Protein AF-A0A839JID3-F1 (afdb_monomer_lite)

Structure (mmCIF, N/CA/C/O backbone):
data_AF-A0A839JID3-F1
#
_entry.id   AF-A0A839JID3-F1
#
loop_
_atom_site.group_PDB
_atom_site.id
_atom_site.type_symbol
_atom_site.label_atom_id
_atom_site.label_alt_id
_atom_site.label_comp_id
_atom_site.label_asym_id
_atom_site.label_entity_id
_atom_site.label_seq_id
_atom_site.pdbx_PDB_ins_code
_atom_site.Cartn_x
_atom_site.Cartn_y
_atom_site.Cartn_z
_atom_site.occupancy
_atom_site.B_iso_or_equiv
_atom_site.auth_seq_id
_atom_site.auth_comp_id
_atom_site.auth_asym_id
_atom_site.auth_atom_id
_atom_site.pdbx_PDB_model_num
ATOM 1 N N . MET A 1 1 ? 4.108 -12.938 15.951 1.00 79.25 1 MET A N 1
ATOM 2 C CA . MET A 1 1 ? 3.685 -11.979 14.905 1.00 79.25 1 MET A CA 1
ATOM 3 C C . MET A 1 1 ? 2.390 -11.267 15.271 1.00 79.25 1 MET A C 1
ATOM 5 O O . MET A 1 1 ? 2.371 -10.050 15.208 1.00 79.25 1 MET A O 1
ATOM 9 N N . ASP A 1 2 ? 1.340 -11.968 15.716 1.00 86.25 2 ASP A N 1
ATOM 10 C CA . ASP A 1 2 ? 0.106 -11.303 16.176 1.00 86.25 2 ASP A CA 1
ATOM 11 C C . ASP A 1 2 ? 0.319 -10.365 17.370 1.00 86.25 2 ASP A C 1
ATOM 13 O O . ASP A 1 2 ? -0.155 -9.238 17.330 1.00 86.25 2 ASP A O 1
ATOM 17 N N . ALA A 1 3 ? 1.158 -10.745 18.339 1.00 91.00 3 ALA A N 1
ATOM 18 C CA . ALA A 1 3 ? 1.557 -9.848 19.428 1.00 91.00 3 ALA A CA 1
ATOM 19 C C . ALA A 1 3 ? 2.188 -8.529 18.929 1.00 91.00 3 ALA A C 1
ATOM 21 O O . ALA A 1 3 ? 1.915 -7.466 19.473 1.00 91.00 3 ALA A O 1
ATOM 22 N N . SER A 1 4 ? 2.987 -8.578 17.857 1.00 91.94 4 SER A N 1
ATOM 23 C CA . SER A 1 4 ? 3.581 -7.387 17.234 1.00 91.94 4 SER A CA 1
ATOM 24 C C . SER A 1 4 ? 2.525 -6.521 16.540 1.00 91.94 4 SER A C 1
ATOM 26 O O . SER A 1 4 ? 2.604 -5.300 16.594 1.00 91.94 4 SER A O 1
ATOM 28 N N . VAL A 1 5 ? 1.518 -7.143 15.917 1.00 92.00 5 VAL A N 1
ATOM 29 C CA . VAL A 1 5 ? 0.384 -6.438 15.296 1.00 92.00 5 VAL A CA 1
ATOM 30 C C . VAL A 1 5 ? -0.473 -5.757 16.359 1.00 92.00 5 VAL A C 1
ATOM 32 O O . VAL A 1 5 ? -0.854 -4.604 16.186 1.00 92.00 5 VAL A O 1
ATOM 35 N N . ASP A 1 6 ? -0.758 -6.436 17.466 1.00 93.62 6 ASP A N 1
ATOM 36 C CA . ASP A 1 6 ? -1.553 -5.866 18.554 1.00 93.62 6 ASP A CA 1
ATOM 37 C C . ASP A 1 6 ? -0.793 -4.748 19.281 1.00 93.62 6 ASP A C 1
ATOM 39 O O . ASP A 1 6 ? -1.379 -3.712 19.595 1.00 93.62 6 ASP A O 1
ATOM 43 N N . TRP A 1 7 ? 0.528 -4.883 19.430 1.00 95.25 7 TRP A N 1
ATOM 44 C CA . TRP A 1 7 ? 1.386 -3.796 19.897 1.00 95.25 7 TRP A CA 1
ATOM 45 C C . TRP A 1 7 ? 1.358 -2.584 18.953 1.00 95.25 7 TRP A C 1
ATOM 47 O O . TRP A 1 7 ? 1.118 -1.470 19.413 1.00 95.25 7 TRP A O 1
ATOM 57 N N . LEU A 1 8 ? 1.514 -2.786 17.636 1.00 92.56 8 LEU A N 1
ATOM 58 C CA . LEU A 1 8 ? 1.411 -1.707 16.643 1.00 92.56 8 LEU A CA 1
ATOM 59 C C . LEU A 1 8 ? 0.061 -0.994 16.732 1.00 92.56 8 LEU A C 1
ATOM 61 O O . LEU A 1 8 ? 0.012 0.232 16.730 1.00 92.56 8 LEU A O 1
ATOM 65 N N . ARG A 1 9 ? -1.035 -1.749 16.860 1.00 94.94 9 ARG A N 1
ATOM 66 C CA . ARG A 1 9 ? -2.372 -1.171 17.030 1.00 94.94 9 ARG A CA 1
ATOM 67 C C . ARG A 1 9 ? -2.488 -0.342 18.297 1.00 94.94 9 ARG A C 1
ATOM 69 O O . ARG A 1 9 ? -3.079 0.729 18.247 1.00 94.94 9 ARG A O 1
ATOM 76 N N . SER A 1 10 ? -1.913 -0.807 19.402 1.00 95.38 10 SER A N 1
ATOM 77 C CA . SER A 1 10 ? -1.916 -0.064 20.660 1.00 95.38 10 SER A CA 1
ATOM 78 C C . SER A 1 10 ? -1.121 1.236 20.555 1.00 95.38 10 SER A C 1
ATOM 80 O O . SER A 1 10 ? -1.613 2.279 20.969 1.00 95.38 10 SER A O 1
ATOM 82 N N . VAL A 1 11 ? 0.099 1.189 20.014 1.00 95.50 11 VAL A N 1
ATOM 83 C CA . VAL A 1 11 ? 0.999 2.354 19.961 1.00 95.50 11 VAL A CA 1
ATOM 84 C C . VAL A 1 11 ? 0.524 3.394 18.948 1.00 95.50 11 VAL A C 1
ATOM 86 O O . VAL A 1 11 ? 0.657 4.590 19.189 1.00 95.50 11 VAL A O 1
ATOM 89 N N . LEU A 1 12 ? -0.055 2.951 17.830 1.00 93.06 12 LEU A N 1
ATOM 90 C CA . LEU A 1 12 ? -0.537 3.823 16.755 1.00 93.06 12 LEU A CA 1
ATOM 91 C C . LEU A 1 12 ? -2.035 4.160 16.872 1.00 93.06 12 LEU A C 1
ATOM 93 O O . LEU A 1 12 ? -2.569 4.852 16.010 1.00 93.06 12 LEU A O 1
ATOM 97 N N . GLY A 1 13 ? -2.726 3.657 17.902 1.00 94.38 13 GLY A N 1
ATOM 98 C CA . GLY A 1 13 ? -4.162 3.883 18.104 1.00 94.38 13 GLY A CA 1
ATOM 99 C C . GLY A 1 13 ? -5.047 3.321 16.983 1.00 94.38 13 GLY A C 1
ATOM 100 O O . GLY A 1 13 ? -6.050 3.933 16.622 1.00 94.38 13 GLY A O 1
ATOM 101 N N . LEU A 1 14 ? -4.676 2.180 16.392 1.00 94.75 14 LEU A N 1
ATOM 102 C CA . LEU A 1 14 ? -5.370 1.605 15.235 1.00 94.75 14 LEU A CA 1
ATOM 103 C C . LEU A 1 14 ? -6.542 0.710 15.658 1.00 94.75 14 LEU A C 1
ATOM 105 O O . LEU A 1 14 ? -6.372 -0.349 16.279 1.00 94.75 14 LEU A O 1
ATOM 109 N N . GLY A 1 15 ? -7.736 1.092 15.221 1.00 92.88 15 GLY A N 1
ATOM 110 C CA . GLY A 1 15 ? -8.975 0.344 15.394 1.00 92.88 15 GLY A CA 1
ATOM 111 C C . GLY A 1 15 ? -9.612 -0.067 14.063 1.00 92.88 15 GLY A C 1
ATOM 112 O O . GLY A 1 15 ? -9.090 0.238 12.987 1.00 92.88 15 GLY A O 1
ATOM 113 N N . PRO A 1 16 ? -10.760 -0.758 14.116 1.00 94.19 16 PRO A N 1
ATOM 114 C CA . PRO A 1 16 ? -11.587 -0.969 12.937 1.00 94.19 16 PRO A CA 1
ATOM 115 C C . PRO A 1 16 ? -11.895 0.358 12.227 1.00 94.19 16 PRO A C 1
ATOM 117 O O . PRO A 1 16 ? -12.245 1.344 12.870 1.00 94.19 16 PRO A O 1
ATOM 120 N N . GLY A 1 17 ? -11.738 0.393 10.905 1.00 88.88 17 GLY A N 1
ATOM 121 C CA . GLY A 1 17 ? -11.916 1.593 10.083 1.00 88.88 17 GLY A CA 1
ATOM 122 C C . GLY A 1 17 ? -10.685 2.501 9.986 1.00 88.88 17 GLY A C 1
ATOM 123 O O . GLY A 1 17 ? -10.643 3.337 9.082 1.00 88.88 17 GLY A O 1
ATOM 124 N N . SER A 1 18 ? -9.665 2.323 10.838 1.00 91.56 18 SER A N 1
ATOM 125 C CA . SER A 1 18 ? -8.378 3.012 10.678 1.00 91.56 18 SER A CA 1
ATOM 126 C C . SER A 1 18 ? -7.747 2.674 9.329 1.00 91.56 18 SER A C 1
ATOM 128 O O . SER A 1 18 ? -7.961 1.589 8.787 1.00 91.56 18 SER A O 1
ATOM 130 N N . ARG A 1 19 ? -6.956 3.606 8.792 1.00 88.44 19 ARG A N 1
ATOM 131 C CA . ARG A 1 19 ? -6.347 3.491 7.465 1.00 88.44 19 ARG A CA 1
ATOM 132 C C . ARG A 1 19 ? -4.838 3.567 7.575 1.00 88.44 19 ARG A C 1
ATOM 134 O O . ARG A 1 19 ? -4.321 4.478 8.215 1.00 88.44 19 ARG A O 1
ATOM 141 N N . VAL A 1 20 ? -4.154 2.595 6.986 1.00 88.31 20 VAL A N 1
ATOM 142 C CA . VAL A 1 20 ? -2.702 2.429 7.094 1.00 88.31 20 VAL A CA 1
ATOM 143 C C . VAL A 1 20 ? -2.102 2.237 5.708 1.00 88.31 20 VAL A C 1
ATOM 145 O O . VAL A 1 20 ? -2.606 1.448 4.914 1.00 88.31 20 VAL A O 1
ATOM 148 N N . LEU A 1 21 ? -1.002 2.940 5.452 1.00 86.06 21 LEU A N 1
ATOM 149 C CA . LEU A 1 21 ? -0.115 2.703 4.319 1.00 86.06 21 LEU A CA 1
ATOM 150 C C . LEU A 1 21 ? 1.102 1.912 4.817 1.00 86.06 21 LEU A C 1
ATOM 152 O O . LEU A 1 21 ? 1.838 2.402 5.672 1.00 86.06 21 LEU A O 1
ATOM 156 N N . ASP A 1 22 ? 1.291 0.698 4.306 1.00 85.81 22 ASP A N 1
ATOM 157 C CA . ASP A 1 22 ? 2.404 -0.198 4.644 1.00 85.81 22 ASP A CA 1
ATOM 158 C C . ASP A 1 22 ? 3.451 -0.157 3.518 1.00 85.81 22 ASP A C 1
ATOM 160 O O . ASP A 1 22 ? 3.247 -0.732 2.446 1.00 85.81 22 ASP A O 1
ATOM 164 N N . LEU A 1 23 ? 4.536 0.595 3.734 1.00 82.25 23 LEU A N 1
ATOM 165 C CA . LEU A 1 23 ? 5.614 0.800 2.760 1.00 82.25 23 LEU A CA 1
ATOM 166 C C . LEU A 1 23 ? 6.704 -0.260 2.938 1.00 82.25 23 LEU A C 1
ATOM 168 O O . LEU A 1 23 ? 7.320 -0.344 3.999 1.00 82.25 23 LEU A O 1
ATOM 172 N N . GLY A 1 24 ? 6.984 -1.026 1.886 1.00 83.38 24 GLY A N 1
ATOM 173 C CA . GLY A 1 24 ? 7.830 -2.216 1.981 1.00 83.38 24 GLY A CA 1
ATOM 174 C C . GLY A 1 24 ? 7.090 -3.371 2.657 1.00 83.38 24 GLY A C 1
ATOM 175 O O . GLY A 1 24 ? 7.647 -4.049 3.521 1.00 83.38 24 GLY A O 1
ATOM 176 N N . CYS A 1 25 ? 5.816 -3.570 2.302 1.00 84.62 25 CYS A N 1
ATOM 177 C CA . CYS A 1 25 ? 4.943 -4.539 2.969 1.00 84.62 25 CYS A CA 1
ATOM 178 C C . CYS A 1 25 ? 5.382 -6.003 2.762 1.00 84.62 25 CYS A C 1
ATOM 180 O O . CYS A 1 25 ? 4.870 -6.918 3.426 1.00 84.62 25 CYS A O 1
ATOM 182 N N . GLY A 1 26 ? 6.324 -6.248 1.843 1.00 85.19 26 GLY A N 1
ATOM 183 C CA . GLY A 1 26 ? 6.804 -7.565 1.469 1.00 85.19 26 GLY A CA 1
ATOM 184 C C . GLY A 1 26 ? 5.637 -8.473 1.069 1.00 85.19 26 GLY A C 1
ATOM 185 O O . GLY A 1 26 ? 4.764 -8.059 0.310 1.00 85.19 26 GLY A O 1
ATOM 186 N N . PRO A 1 27 ? 5.570 -9.717 1.574 1.00 81.12 27 PRO A N 1
ATOM 187 C CA . PRO A 1 27 ? 4.458 -10.625 1.290 1.00 81.12 27 PRO A CA 1
ATOM 188 C C . PRO A 1 27 ? 3.155 -10.271 2.041 1.00 81.12 27 PRO A C 1
ATOM 190 O O . PRO A 1 27 ? 2.250 -11.099 2.129 1.00 81.12 27 PRO A O 1
ATOM 193 N N . GLY A 1 28 ? 3.053 -9.081 2.647 1.00 83.56 28 GLY A N 1
ATOM 194 C CA . GLY A 1 28 ? 1.827 -8.578 3.273 1.00 83.56 28 GLY A CA 1
ATOM 195 C C . GLY A 1 28 ? 1.515 -9.163 4.655 1.00 83.56 28 GLY A C 1
ATOM 196 O O . GLY A 1 28 ? 0.359 -9.172 5.080 1.00 83.56 28 GLY A O 1
ATOM 197 N N . LEU A 1 29 ? 2.513 -9.668 5.390 1.00 84.38 29 LEU A N 1
ATOM 198 C CA . LEU A 1 29 ? 2.280 -10.367 6.665 1.00 84.38 29 LEU A CA 1
ATOM 199 C C . LEU A 1 29 ? 1.624 -9.486 7.740 1.00 84.38 29 LEU A C 1
ATOM 201 O O . LEU A 1 29 ? 0.803 -9.995 8.513 1.00 84.38 29 LEU A O 1
ATOM 205 N N . TYR A 1 30 ? 1.985 -8.201 7.800 1.00 87.50 30 TYR A N 1
ATOM 206 C CA . TYR A 1 30 ? 1.359 -7.223 8.694 1.00 87.50 30 TYR A CA 1
ATOM 207 C C . TYR A 1 30 ? 0.045 -6.711 8.109 1.00 87.50 30 TYR A C 1
ATOM 209 O O . TYR A 1 30 ? -0.968 -6.752 8.808 1.00 87.50 30 TYR A O 1
ATOM 217 N N . ALA A 1 31 ? 0.034 -6.347 6.822 1.00 87.44 31 ALA A N 1
ATOM 218 C CA . ALA A 1 31 ? -1.160 -5.899 6.110 1.00 87.44 31 ALA A CA 1
ATOM 219 C C . ALA A 1 31 ? -2.356 -6.853 6.280 1.00 87.44 31 ALA A C 1
ATOM 221 O O . ALA A 1 31 ? -3.417 -6.431 6.734 1.00 87.44 31 ALA A O 1
ATOM 222 N N . VAL A 1 32 ? -2.178 -8.159 6.044 1.00 86.69 32 VAL A N 1
ATOM 223 C CA . VAL A 1 32 ? -3.249 -9.166 6.199 1.00 86.69 32 VAL A CA 1
ATOM 224 C C . VAL A 1 32 ? -3.742 -9.262 7.646 1.00 86.69 32 VAL A C 1
ATOM 226 O O . VAL A 1 32 ? -4.938 -9.414 7.900 1.00 86.69 32 VAL A O 1
ATOM 229 N N . ARG A 1 33 ? -2.840 -9.184 8.627 1.00 91.56 33 ARG A N 1
ATOM 230 C CA . ARG A 1 33 ? -3.198 -9.315 10.050 1.00 91.56 33 ARG A CA 1
ATOM 231 C C . ARG A 1 33 ? -3.887 -8.074 10.604 1.00 91.56 33 ARG A C 1
ATOM 233 O O . ARG A 1 33 ? -4.752 -8.220 11.468 1.00 91.56 33 ARG A O 1
ATOM 240 N N . LEU A 1 34 ? -3.516 -6.892 10.119 1.00 91.81 34 LEU A N 1
ATOM 241 C CA . LEU A 1 34 ? -4.197 -5.629 10.396 1.00 91.81 34 LEU A CA 1
ATOM 242 C C . LEU A 1 34 ? -5.576 -5.602 9.720 1.00 91.81 34 LEU A C 1
ATOM 244 O O . LEU A 1 34 ? -6.562 -5.276 10.381 1.00 91.81 34 LEU A O 1
ATOM 248 N N . ALA A 1 35 ? -5.672 -6.062 8.468 1.00 88.94 35 ALA A N 1
ATOM 249 C CA . ALA A 1 35 ? -6.937 -6.196 7.745 1.00 88.94 35 ALA A CA 1
ATOM 250 C C . ALA A 1 35 ? -7.938 -7.101 8.474 1.00 88.94 35 ALA A C 1
ATOM 252 O O . ALA A 1 35 ? -9.088 -6.720 8.688 1.00 88.94 35 ALA A O 1
ATOM 253 N N . ARG A 1 36 ? -7.485 -8.257 8.982 1.00 91.75 36 ARG A N 1
ATOM 254 C CA . ARG A 1 36 ? -8.308 -9.157 9.816 1.00 91.75 36 ARG A CA 1
ATOM 255 C C . ARG A 1 36 ? -8.838 -8.514 11.101 1.00 91.75 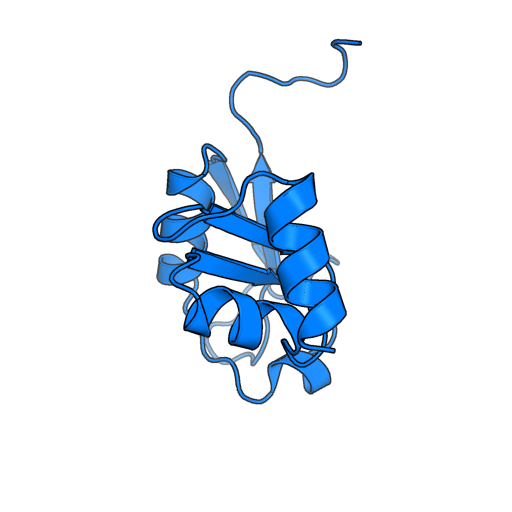36 ARG A C 1
ATOM 257 O O . ARG A 1 36 ? -9.794 -9.017 11.677 1.00 91.75 36 ARG A O 1
ATOM 264 N N . ARG A 1 37 ? -8.225 -7.421 11.558 1.00 93.31 37 ARG A N 1
ATOM 265 C CA . ARG A 1 37 ? -8.631 -6.648 12.743 1.00 93.31 37 ARG A CA 1
ATOM 266 C C . ARG A 1 37 ? -9.459 -5.406 12.379 1.00 93.31 37 ARG A C 1
ATOM 268 O O . ARG A 1 37 ? -9.675 -4.546 13.229 1.00 93.31 37 ARG A O 1
ATOM 275 N N . GLY A 1 38 ? -9.923 -5.317 11.132 1.00 92.00 38 GLY A N 1
ATOM 276 C CA . GLY A 1 38 ? -10.806 -4.263 10.634 1.00 92.00 38 GLY A CA 1
ATOM 277 C C . GLY A 1 38 ? -10.092 -2.996 10.162 1.00 92.00 38 GLY A C 1
ATOM 278 O O . GLY A 1 38 ? -10.764 -2.023 9.830 1.00 92.00 38 GLY A O 1
ATOM 279 N N . VAL A 1 39 ? -8.758 -2.976 10.134 1.00 93.88 39 VAL A N 1
ATOM 280 C CA . VAL A 1 39 ? -7.976 -1.848 9.604 1.00 93.88 39 VAL A CA 1
ATOM 281 C C . VAL A 1 39 ? -7.962 -1.928 8.076 1.00 93.88 39 VAL A C 1
ATOM 283 O O . VAL A 1 39 ? -7.736 -2.999 7.521 1.00 93.88 39 VAL A O 1
ATOM 286 N N . ARG A 1 40 ? -8.158 -0.815 7.367 1.00 90.94 40 ARG A N 1
ATOM 287 C CA . ARG A 1 40 ? -7.957 -0.766 5.911 1.00 90.94 40 ARG A CA 1
ATOM 288 C C . ARG A 1 40 ? -6.484 -0.510 5.616 1.00 90.94 40 ARG A C 1
ATOM 290 O O . ARG A 1 40 ? -5.956 0.528 6.014 1.00 90.94 40 ARG A O 1
ATOM 297 N N . VAL A 1 41 ? -5.820 -1.456 4.959 1.00 86.31 41 VAL A N 1
ATOM 298 C CA . VAL A 1 41 ? -4.382 -1.368 4.678 1.00 86.31 41 VAL A CA 1
ATOM 299 C C . VAL A 1 41 ? -4.142 -1.316 3.179 1.00 86.31 41 VAL A C 1
ATOM 301 O O . VAL A 1 41 ? -4.552 -2.227 2.465 1.00 86.31 41 VAL A O 1
ATOM 304 N N . LEU A 1 42 ? -3.426 -0.288 2.734 1.00 84.62 42 LEU A N 1
ATOM 305 C CA . LEU A 1 42 ? -2.811 -0.237 1.414 1.00 84.62 42 LEU A CA 1
ATOM 306 C C . LEU A 1 42 ? -1.345 -0.660 1.561 1.00 84.62 42 LEU A C 1
ATOM 308 O O . LEU A 1 42 ? -0.573 0.017 2.237 1.00 84.62 42 LEU A O 1
ATOM 312 N N . GLY A 1 43 ? -0.970 -1.796 0.974 1.00 80.94 43 GLY A N 1
ATOM 313 C CA . GLY A 1 43 ? 0.408 -2.289 0.980 1.00 80.94 43 GLY A CA 1
ATOM 314 C C . GLY A 1 43 ? 1.132 -1.942 -0.317 1.00 80.94 43 GLY A C 1
ATOM 315 O O . GLY A 1 43 ? 0.575 -2.142 -1.393 1.00 80.94 43 GLY A O 1
ATOM 316 N N . VAL A 1 44 ? 2.370 -1.461 -0.216 1.00 77.56 44 VAL A N 1
ATOM 317 C CA . VAL A 1 44 ? 3.232 -1.135 -1.361 1.00 77.56 44 VAL A CA 1
ATOM 318 C C . VAL A 1 44 ? 4.582 -1.820 -1.178 1.00 77.56 44 VAL A C 1
ATOM 320 O O . VAL A 1 44 ? 5.189 -1.711 -0.115 1.00 77.56 44 VAL A O 1
ATOM 323 N N . ASP A 1 45 ? 5.079 -2.499 -2.210 1.00 81.44 45 ASP A N 1
ATOM 324 C CA . ASP A 1 45 ? 6.413 -3.103 -2.216 1.00 81.44 45 ASP A CA 1
ATOM 325 C C . ASP A 1 45 ? 7.017 -3.053 -3.627 1.00 81.44 45 ASP A C 1
ATOM 327 O O . ASP A 1 45 ? 6.298 -3.158 -4.617 1.00 81.44 45 ASP A O 1
ATOM 331 N N . ALA A 1 46 ? 8.335 -2.881 -3.732 1.00 72.19 46 ALA A N 1
ATOM 332 C CA . ALA A 1 46 ? 9.025 -2.826 -5.024 1.00 72.19 46 ALA A CA 1
ATOM 333 C C . ALA A 1 46 ? 9.306 -4.222 -5.616 1.00 72.19 46 ALA A C 1
ATOM 335 O O . ALA A 1 46 ? 9.622 -4.352 -6.797 1.00 72.19 46 ALA A O 1
ATOM 336 N N . SER A 1 47 ? 9.216 -5.283 -4.810 1.00 75.38 47 SER A N 1
ATOM 337 C CA . SER A 1 47 ? 9.461 -6.657 -5.239 1.00 75.38 47 SER A CA 1
ATOM 338 C C . SER A 1 47 ? 8.196 -7.274 -5.835 1.00 75.38 47 SER A C 1
ATOM 340 O O . SER A 1 47 ? 7.285 -7.694 -5.120 1.00 75.38 47 SER A O 1
ATOM 342 N N . ALA A 1 48 ? 8.186 -7.447 -7.159 1.00 67.88 48 ALA A N 1
ATOM 343 C CA . ALA A 1 48 ? 7.133 -8.178 -7.873 1.00 67.88 48 ALA A CA 1
ATOM 344 C C . ALA A 1 48 ? 6.892 -9.586 -7.290 1.00 67.88 48 ALA A C 1
ATOM 346 O O . ALA A 1 48 ? 5.759 -10.050 -7.196 1.00 67.88 48 ALA A O 1
ATOM 347 N N . ARG A 1 49 ? 7.957 -10.261 -6.827 1.00 71.75 49 ARG A N 1
ATOM 348 C CA . ARG A 1 49 ? 7.867 -11.573 -6.162 1.00 71.75 49 ARG A CA 1
ATOM 349 C C . ARG A 1 49 ? 7.073 -11.497 -4.857 1.00 71.75 49 ARG A C 1
ATOM 351 O O . ARG A 1 49 ? 6.337 -12.428 -4.539 1.00 71.75 49 ARG A O 1
ATOM 358 N N . SER A 1 50 ? 7.239 -10.416 -4.100 1.00 68.06 50 SER A N 1
ATOM 359 C CA . SER A 1 50 ? 6.519 -10.185 -2.846 1.00 68.06 50 SER A CA 1
ATOM 360 C C . SER A 1 50 ? 5.029 -9.929 -3.094 1.00 68.06 50 SER A C 1
ATOM 362 O O . SER A 1 50 ? 4.192 -10.387 -2.320 1.00 68.06 50 SER A O 1
ATOM 364 N N . LEU A 1 51 ? 4.703 -9.283 -4.219 1.00 68.62 51 LEU A N 1
ATOM 365 C CA . LEU A 1 51 ? 3.342 -8.948 -4.641 1.00 68.62 51 LEU A CA 1
ATOM 366 C C . LEU A 1 51 ? 2.697 -9.978 -5.577 1.00 68.62 51 LEU A C 1
ATOM 368 O O . LEU A 1 51 ? 1.588 -9.746 -6.037 1.00 68.62 51 LEU A O 1
ATOM 372 N N . ALA A 1 52 ? 3.322 -11.130 -5.840 1.00 64.31 52 ALA A N 1
ATOM 373 C CA . ALA A 1 52 ? 2.874 -12.079 -6.870 1.00 64.31 52 ALA A CA 1
ATOM 374 C C . ALA A 1 52 ? 1.415 -12.576 -6.722 1.00 64.31 52 ALA A C 1
ATOM 376 O O . ALA A 1 52 ? 0.839 -13.101 -7.673 1.00 64.31 52 ALA A O 1
ATOM 377 N N . HIS A 1 53 ? 0.813 -12.415 -5.539 1.00 64.38 53 HIS A N 1
ATOM 378 C CA . HIS A 1 53 ? -0.578 -12.780 -5.248 1.00 64.38 53 HIS A CA 1
ATOM 379 C C . HIS A 1 53 ? -1.521 -11.571 -5.115 1.00 64.38 53 HIS A C 1
ATOM 381 O O . HIS A 1 53 ? -2.730 -11.757 -4.990 1.00 64.38 53 HIS A O 1
ATOM 387 N N . ALA A 1 54 ? -0.993 -10.346 -5.126 1.00 65.19 54 ALA A N 1
ATOM 388 C CA . ALA A 1 54 ? -1.768 -9.118 -5.098 1.00 65.19 54 ALA A CA 1
ATOM 389 C C . ALA A 1 54 ? -2.085 -8.692 -6.536 1.00 65.19 54 ALA A C 1
ATOM 391 O O . ALA A 1 54 ? -1.192 -8.531 -7.363 1.00 65.19 54 ALA A O 1
ATOM 392 N N . ARG A 1 55 ? -3.371 -8.513 -6.839 1.00 66.25 55 ARG A N 1
ATOM 393 C CA . ARG A 1 55 ? -3.829 -7.910 -8.092 1.00 66.25 55 ARG A CA 1
ATOM 394 C C . ARG A 1 55 ? -4.581 -6.648 -7.722 1.00 66.25 55 ARG A C 1
ATOM 396 O O . ARG A 1 55 ? -5.691 -6.743 -7.213 1.00 66.25 55 ARG A O 1
ATOM 403 N N . LEU A 1 56 ? -3.931 -5.509 -7.918 1.00 72.25 56 LEU A N 1
ATOM 404 C CA . LEU A 1 56 ? -4.540 -4.196 -7.773 1.00 72.25 56 LEU A CA 1
ATOM 405 C C . LEU A 1 56 ? -4.483 -3.500 -9.124 1.00 72.25 56 LEU A C 1
ATOM 407 O O . LEU A 1 56 ? -3.475 -3.567 -9.827 1.00 72.25 56 LEU A O 1
ATOM 411 N N . THR A 1 57 ? -5.570 -2.843 -9.481 1.00 82.56 57 THR A N 1
ATOM 412 C CA . THR A 1 57 ? -5.642 -1.936 -10.619 1.00 82.56 57 THR A CA 1
ATOM 413 C C . THR A 1 57 ? -5.082 -0.567 -10.234 1.00 82.56 57 THR A C 1
ATOM 415 O O . THR A 1 57 ? -5.022 -0.198 -9.057 1.00 82.56 57 THR A O 1
ATOM 418 N N . VAL A 1 58 ? -4.691 0.218 -11.240 1.00 84.06 58 VAL A N 1
ATOM 419 C CA . VAL A 1 58 ? -4.279 1.615 -11.039 1.00 84.06 58 VAL A CA 1
ATOM 420 C C . VAL A 1 58 ? -5.387 2.419 -10.353 1.00 84.06 58 VAL A C 1
ATOM 422 O O . VAL A 1 58 ? -5.093 3.218 -9.466 1.00 84.06 58 VAL A O 1
ATOM 425 N N . ASP A 1 59 ? -6.648 2.172 -10.711 1.00 85.75 59 ASP A N 1
ATOM 426 C CA . ASP A 1 59 ? -7.801 2.883 -10.155 1.00 85.75 59 ASP A CA 1
ATOM 427 C C . ASP A 1 59 ? -8.035 2.553 -8.676 1.00 85.75 59 ASP A C 1
ATOM 429 O O . ASP A 1 59 ? -8.297 3.454 -7.882 1.00 85.75 59 ASP A O 1
ATOM 433 N N . GLU A 1 60 ? -7.874 1.289 -8.272 1.00 83.44 60 GLU A N 1
ATOM 434 C CA . GLU A 1 60 ? -7.963 0.889 -6.861 1.00 83.44 60 GLU A CA 1
ATOM 435 C C . GLU A 1 60 ? -6.865 1.549 -6.020 1.00 83.44 60 GLU A C 1
ATOM 437 O O . GLU A 1 60 ? -7.140 2.081 -4.942 1.00 83.44 60 GLU A O 1
ATOM 442 N N . VAL A 1 61 ? -5.624 1.567 -6.524 1.00 83.88 61 VAL A N 1
ATOM 443 C CA . VAL A 1 61 ? -4.515 2.240 -5.832 1.00 83.88 61 VAL A CA 1
ATOM 444 C C . VAL A 1 61 ? -4.761 3.743 -5.761 1.00 83.88 61 VAL A C 1
ATOM 446 O O . VAL A 1 61 ? -4.582 4.335 -4.698 1.00 83.88 61 VAL A O 1
ATOM 449 N N . ARG A 1 62 ? -5.213 4.363 -6.855 1.00 85.94 62 ARG A N 1
ATOM 450 C CA . ARG A 1 62 ? -5.548 5.789 -6.893 1.00 85.94 62 ARG A CA 1
ATOM 451 C C . ARG A 1 62 ? -6.610 6.139 -5.856 1.00 85.94 62 ARG A C 1
ATOM 453 O O . ARG A 1 62 ? -6.373 7.026 -5.042 1.00 85.94 62 ARG A O 1
ATOM 460 N N . ALA A 1 63 ? -7.728 5.416 -5.837 1.00 84.25 63 ALA A N 1
ATOM 461 C CA . ALA A 1 63 ? -8.824 5.669 -4.908 1.00 84.25 63 ALA A CA 1
ATOM 462 C C . ALA A 1 63 ? -8.381 5.566 -3.437 1.00 84.25 63 ALA A C 1
ATOM 464 O O . ALA A 1 63 ? -8.773 6.388 -2.603 1.00 84.25 63 ALA A O 1
ATOM 465 N N . GLU A 1 64 ? -7.537 4.587 -3.098 1.00 80.88 64 GLU A N 1
ATOM 466 C CA . GLU A 1 64 ? -7.017 4.438 -1.735 1.00 80.88 64 GLU A CA 1
ATOM 467 C C . GLU A 1 64 ? -6.033 5.549 -1.352 1.00 80.88 64 GLU A C 1
ATOM 469 O O . GLU A 1 64 ? -6.152 6.124 -0.267 1.00 80.88 64 GLU A O 1
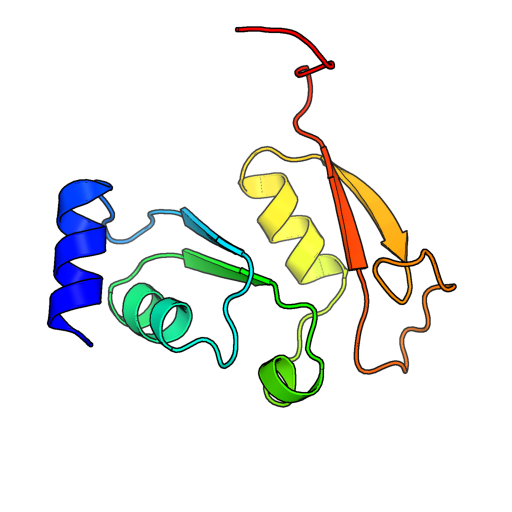ATOM 474 N N . VAL A 1 65 ? -5.100 5.889 -2.245 1.00 82.25 65 VAL A N 1
ATOM 475 C CA . VAL A 1 65 ? -4.126 6.974 -2.045 1.00 82.25 65 VAL A CA 1
ATOM 476 C C . VAL A 1 65 ? -4.834 8.323 -1.872 1.00 82.25 65 VAL A C 1
ATOM 478 O O . VAL A 1 65 ? -4.577 9.038 -0.901 1.00 82.25 65 VAL A O 1
ATOM 481 N N . GLU A 1 66 ? -5.789 8.636 -2.746 1.00 85.94 66 GLU A N 1
ATOM 482 C CA . GLU A 1 66 ? -6.567 9.880 -2.702 1.00 85.94 66 GLU A CA 1
ATOM 483 C C . GLU A 1 66 ? -7.392 9.983 -1.432 1.00 85.94 66 GLU A C 1
ATOM 485 O O . GLU A 1 66 ? -7.380 11.010 -0.748 1.00 85.94 66 GLU A O 1
ATOM 490 N N . SER A 1 67 ? -8.028 8.892 -1.019 1.00 81.38 67 SER A N 1
ATOM 491 C CA . SER A 1 67 ? -8.813 8.941 0.202 1.00 81.38 67 SER A CA 1
ATOM 492 C C . SER A 1 67 ? -7.945 9.160 1.447 1.00 81.38 67 SER A C 1
ATOM 494 O O . SER A 1 67 ? -8.482 9.643 2.443 1.00 81.38 67 SER A O 1
ATOM 496 N N . VAL A 1 68 ? -6.654 8.778 1.496 1.00 78.94 68 VAL A N 1
ATOM 497 C CA . VAL A 1 68 ? -5.758 9.122 2.638 1.00 78.94 68 VAL A CA 1
ATOM 498 C C . VAL A 1 68 ? -5.148 10.531 2.528 1.00 78.94 68 VAL A C 1
ATOM 500 O O . VAL A 1 68 ? -4.292 10.894 3.337 1.00 78.94 68 VAL A O 1
ATOM 503 N N . GLY A 1 69 ? -5.603 11.351 1.575 1.00 83.00 69 GLY A N 1
ATOM 504 C CA . GLY A 1 69 ? -5.199 12.751 1.434 1.00 83.00 69 GLY A CA 1
ATOM 505 C C . GLY A 1 69 ? -3.905 12.949 0.643 1.00 83.00 69 GLY A C 1
ATOM 506 O O . GLY A 1 69 ? -3.126 13.848 0.967 1.00 83.00 69 GLY A O 1
ATOM 507 N N . PHE A 1 70 ? -3.652 12.100 -0.355 1.00 85.31 70 PHE A N 1
ATOM 508 C CA . PHE A 1 70 ? -2.569 12.264 -1.323 1.00 85.31 70 PHE A CA 1
ATOM 509 C C . PHE A 1 70 ? -3.127 12.320 -2.746 1.00 85.31 70 PHE A C 1
ATOM 511 O O . PHE A 1 70 ? -3.892 11.455 -3.137 1.00 85.31 70 PHE A O 1
ATOM 518 N N . ASP A 1 71 ? -2.672 13.261 -3.557 1.00 87.12 71 ASP A N 1
ATOM 519 C CA . ASP A 1 71 ? -3.034 13.348 -4.967 1.00 87.12 71 ASP A CA 1
ATOM 520 C C . ASP A 1 71 ? -2.092 12.477 -5.798 1.00 87.12 71 ASP A C 1
ATOM 522 O O . ASP A 1 71 ? -0.866 12.623 -5.721 1.00 87.12 71 ASP A O 1
ATOM 526 N N . VAL A 1 72 ? -2.646 11.585 -6.621 1.00 87.44 72 VAL A N 1
ATOM 527 C CA . VAL A 1 72 ? -1.852 10.831 -7.596 1.00 87.44 72 VAL A CA 1
ATOM 528 C C . VAL A 1 72 ? -1.519 11.726 -8.784 1.00 87.44 72 VAL A C 1
ATOM 530 O O . VAL A 1 72 ? -2.404 12.136 -9.538 1.00 87.44 72 VAL A O 1
ATOM 533 N N . VAL A 1 73 ? -0.225 11.977 -8.977 1.00 90.94 73 VAL A N 1
ATOM 534 C CA . VAL A 1 73 ? 0.299 12.879 -10.013 1.00 90.94 73 VAL A CA 1
ATOM 535 C C . VAL A 1 73 ? 0.863 12.145 -11.223 1.00 90.94 73 VAL A C 1
ATOM 537 O O . VAL A 1 73 ? 0.942 12.732 -12.296 1.00 90.94 73 VAL A O 1
ATOM 540 N N . GLU A 1 74 ? 1.267 10.884 -11.070 1.00 91.44 74 GLU A N 1
ATOM 541 C CA . GLU A 1 74 ? 1.860 10.103 -12.156 1.00 91.44 74 GLU A CA 1
ATOM 542 C C . GLU A 1 74 ? 1.730 8.598 -11.903 1.00 91.44 74 GLU A C 1
ATOM 544 O O . GLU A 1 74 ? 1.751 8.147 -10.755 1.00 91.44 74 GLU A O 1
ATOM 549 N N . VAL A 1 75 ? 1.625 7.832 -12.991 1.00 89.25 75 VAL A N 1
ATOM 550 C CA . VAL A 1 75 ? 1.690 6.368 -12.999 1.00 89.25 75 VAL A CA 1
ATOM 551 C C . VAL A 1 75 ? 2.743 5.936 -14.014 1.00 89.25 75 VAL A C 1
ATOM 553 O O . VAL A 1 75 ? 2.712 6.374 -15.163 1.00 89.25 75 VAL A O 1
ATOM 556 N N . THR A 1 76 ? 3.660 5.075 -13.591 1.00 90.69 76 THR A N 1
ATOM 557 C CA . THR A 1 76 ? 4.753 4.517 -14.402 1.00 90.69 76 THR A CA 1
ATOM 558 C C . THR A 1 76 ? 4.764 2.991 -14.286 1.00 90.69 76 THR A C 1
ATOM 560 O O . THR A 1 76 ? 4.097 2.420 -13.427 1.00 90.69 76 THR A O 1
ATOM 563 N N . GLY A 1 77 ? 5.493 2.296 -15.158 1.00 83.62 77 GLY A N 1
ATOM 564 C CA . GLY A 1 77 ? 5.676 0.841 -15.091 1.00 83.62 77 GLY A CA 1
ATOM 565 C C . GLY A 1 77 ? 6.535 0.400 -13.902 1.00 83.62 77 GLY A C 1
ATOM 566 O O . GLY A 1 77 ? 6.352 -0.691 -13.365 1.00 83.62 77 GLY A O 1
ATOM 567 N N . ASP A 1 78 ? 7.433 1.268 -13.437 1.00 82.62 78 ASP A N 1
ATOM 568 C CA . ASP A 1 78 ? 8.251 1.054 -12.246 1.00 82.62 78 ASP A CA 1
ATOM 569 C C . ASP A 1 78 ? 8.696 2.380 -11.605 1.00 82.62 78 ASP A C 1
ATOM 571 O O . ASP A 1 78 ? 8.422 3.475 -12.104 1.00 82.62 78 ASP A O 1
ATOM 575 N N . VAL A 1 79 ? 9.407 2.280 -10.480 1.00 79.12 79 VAL A N 1
ATOM 576 C CA . VAL A 1 79 ?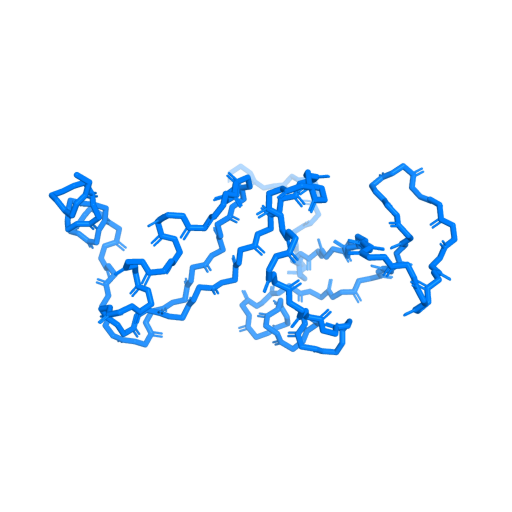 9.954 3.434 -9.745 1.00 79.12 79 VAL A CA 1
ATOM 577 C C . VAL A 1 79 ? 11.093 4.153 -10.477 1.00 79.12 79 VAL A C 1
ATOM 579 O O . VAL A 1 79 ? 11.443 5.264 -10.086 1.00 79.12 79 VAL A O 1
ATOM 582 N N . ALA A 1 80 ? 11.679 3.544 -11.513 1.00 83.62 80 ALA A N 1
ATOM 583 C CA . ALA A 1 80 ? 12.694 4.170 -12.358 1.00 83.62 80 ALA A CA 1
ATOM 584 C C . ALA A 1 80 ? 12.072 5.033 -13.471 1.00 83.62 80 ALA A C 1
ATOM 586 O O . ALA A 1 80 ? 12.793 5.748 -14.166 1.00 83.62 80 ALA A O 1
ATOM 587 N N . GLY A 1 81 ? 10.744 5.003 -13.615 1.00 82.12 81 GLY A N 1
ATOM 588 C CA . GLY A 1 81 ? 10.011 5.799 -14.590 1.00 82.12 81 GLY A CA 1
ATOM 589 C C . GLY A 1 81 ? 9.800 5.093 -15.926 1.00 82.12 81 GLY A C 1
ATOM 590 O O . GLY A 1 81 ? 9.571 5.766 -16.931 1.00 82.12 81 GLY A O 1
ATOM 591 N N . ALA A 1 82 ? 9.871 3.757 -15.968 1.00 89.38 82 ALA A N 1
ATOM 592 C CA . ALA A 1 82 ? 9.507 3.014 -17.171 1.00 89.38 82 ALA A CA 1
ATOM 593 C C . ALA A 1 82 ? 8.072 3.364 -17.628 1.00 89.38 82 ALA A C 1
ATOM 595 O O . ALA A 1 82 ? 7.220 3.671 -16.788 1.00 89.38 82 ALA A O 1
ATOM 596 N N . PRO A 1 83 ? 7.759 3.309 -18.936 1.00 93.19 83 PRO A N 1
ATOM 597 C CA . PRO A 1 83 ? 6.395 3.509 -19.419 1.00 93.19 83 PRO A CA 1
ATOM 598 C C . PRO A 1 83 ? 5.411 2.533 -18.764 1.00 93.19 83 PRO A C 1
ATOM 600 O O . PRO A 1 83 ? 5.741 1.372 -18.531 1.00 93.19 83 PRO A O 1
ATOM 603 N N . PHE A 1 84 ? 4.201 3.004 -18.466 1.00 89.81 84 PHE A N 1
ATOM 604 C CA . PHE A 1 84 ? 3.143 2.143 -17.947 1.00 89.81 84 PHE A CA 1
ATOM 605 C C . PHE A 1 84 ? 2.666 1.157 -19.024 1.00 89.81 84 PHE A C 1
ATOM 607 O O . PHE A 1 84 ? 2.319 1.567 -20.133 1.00 89.81 84 PHE A O 1
ATOM 614 N N . ASP A 1 85 ? 2.613 -0.126 -18.668 1.00 88.81 85 ASP A N 1
ATOM 615 C CA . ASP A 1 85 ? 2.028 -1.199 -19.470 1.00 88.81 85 ASP A CA 1
ATOM 616 C C . ASP A 1 85 ? 0.938 -1.901 -18.638 1.00 88.81 85 ASP A C 1
ATOM 618 O O . ASP A 1 85 ? 1.256 -2.509 -17.614 1.00 88.81 85 ASP A O 1
ATOM 622 N N . PRO A 1 86 ? -0.345 -1.852 -19.045 1.00 83.44 86 PRO A N 1
ATOM 623 C CA . PRO A 1 86 ? -1.431 -2.507 -18.317 1.00 83.44 86 PRO A CA 1
ATOM 624 C C . PRO A 1 86 ? -1.332 -4.043 -18.307 1.00 83.44 86 PRO A C 1
ATOM 626 O O . PRO A 1 86 ? -2.017 -4.685 -17.512 1.00 83.44 86 PRO A O 1
ATOM 629 N N . GLY A 1 87 ? -0.512 -4.642 -19.178 1.00 83.44 87 GLY A N 1
ATOM 630 C CA . GLY A 1 87 ? -0.201 -6.072 -19.172 1.00 83.44 87 GLY A CA 1
ATOM 631 C C . GLY A 1 87 ? 0.947 -6.459 -18.233 1.00 83.44 87 GLY A C 1
ATOM 632 O O . GLY A 1 87 ? 1.152 -7.651 -17.986 1.00 83.44 87 GLY A O 1
ATOM 633 N N . ALA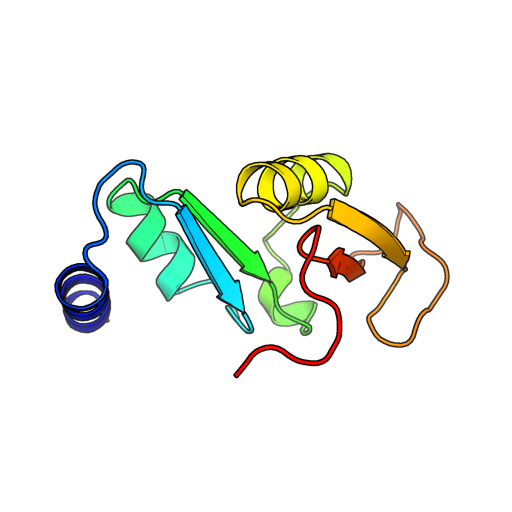 A 1 88 ? 1.691 -5.486 -17.699 1.00 82.75 88 ALA A N 1
ATOM 634 C CA . ALA A 1 88 ? 2.800 -5.744 -16.794 1.00 82.75 88 ALA A CA 1
ATOM 635 C C . ALA A 1 88 ? 2.304 -6.117 -15.382 1.00 82.75 88 ALA A C 1
ATOM 637 O O . ALA A 1 88 ? 1.287 -5.609 -14.909 1.00 82.75 88 ALA A O 1
ATOM 638 N N . PRO A 1 89 ? 3.035 -6.981 -14.652 1.00 75.62 89 PRO A N 1
ATOM 639 C CA . PRO A 1 89 ? 2.660 -7.394 -13.298 1.00 75.62 89 PRO A CA 1
ATOM 640 C C . PRO A 1 89 ? 2.918 -6.312 -12.236 1.00 75.62 89 PRO A C 1
ATOM 642 O O . PRO A 1 89 ? 2.624 -6.529 -11.062 1.00 75.62 89 PRO A O 1
ATOM 645 N N . THR A 1 90 ? 3.516 -5.183 -12.620 1.00 78.75 90 THR A N 1
ATOM 646 C CA . THR A 1 90 ? 3.920 -4.100 -11.722 1.00 78.75 90 THR A CA 1
ATOM 647 C C . THR A 1 90 ? 3.663 -2.742 -12.351 1.00 78.75 90 THR A C 1
ATOM 649 O O . THR A 1 90 ? 3.762 -2.574 -13.563 1.00 78.75 90 THR A O 1
ATOM 652 N N . PHE A 1 91 ? 3.394 -1.768 -11.491 1.00 85.38 91 PHE A N 1
ATOM 653 C CA . PHE A 1 91 ? 3.367 -0.347 -11.805 1.00 85.38 91 PHE A CA 1
ATOM 654 C C . PHE A 1 91 ? 3.821 0.430 -10.565 1.00 85.38 91 PHE A C 1
ATOM 656 O O . PHE A 1 91 ? 3.829 -0.102 -9.451 1.00 85.38 91 PHE A O 1
ATOM 663 N N . ALA A 1 92 ? 4.188 1.692 -10.743 1.00 85.44 92 ALA A N 1
ATOM 664 C CA . ALA A 1 92 ? 4.456 2.624 -9.663 1.00 85.44 92 ALA A CA 1
ATOM 665 C C . ALA A 1 92 ? 3.500 3.813 -9.756 1.00 85.44 92 ALA A C 1
ATOM 667 O O . ALA A 1 92 ? 3.130 4.265 -10.838 1.00 85.44 92 ALA A O 1
ATOM 668 N N . VAL A 1 93 ? 3.098 4.318 -8.593 1.00 85.94 93 VAL A N 1
ATOM 669 C CA . VAL A 1 93 ? 2.240 5.494 -8.465 1.00 85.94 93 VAL A CA 1
ATOM 670 C C . VAL A 1 93 ? 3.018 6.558 -7.715 1.00 85.94 93 VAL A C 1
ATOM 672 O O . VAL A 1 93 ? 3.434 6.344 -6.574 1.00 85.94 93 VAL A O 1
ATOM 675 N N . ARG A 1 94 ? 3.200 7.721 -8.339 1.00 87.56 94 ARG A N 1
ATOM 676 C CA . ARG A 1 94 ? 3.734 8.901 -7.665 1.00 87.56 94 ARG A CA 1
ATOM 677 C C . ARG A 1 94 ? 2.567 9.692 -7.099 1.00 87.56 94 ARG A C 1
ATOM 679 O O . ARG A 1 94 ? 1.696 10.142 -7.843 1.00 87.56 94 ARG A O 1
ATOM 686 N N . ALA A 1 95 ? 2.572 9.881 -5.786 1.00 87.12 95 ALA A N 1
ATOM 687 C CA . ALA A 1 95 ? 1.541 10.630 -5.088 1.00 87.12 95 ALA A CA 1
ATOM 688 C C . ALA A 1 95 ? 2.149 11.692 -4.172 1.00 87.12 95 ALA A C 1
ATOM 690 O O . ALA A 1 95 ? 3.212 11.489 -3.583 1.00 87.12 95 ALA A O 1
ATOM 691 N N . VAL A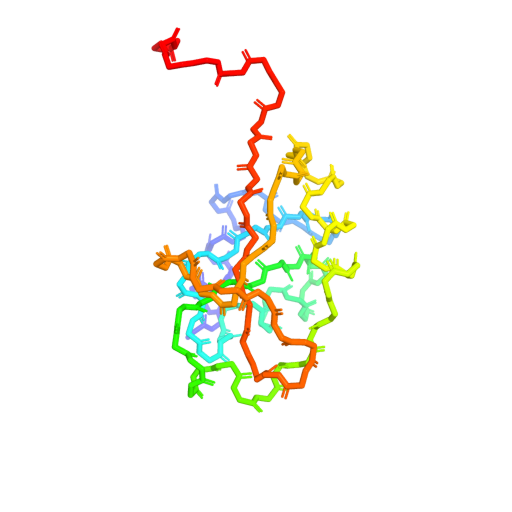 1 96 ? 1.481 12.835 -4.058 1.00 84.06 96 VAL A N 1
ATOM 692 C CA . VAL A 1 96 ? 1.936 13.982 -3.265 1.00 84.06 96 VAL A CA 1
ATOM 693 C C . VAL A 1 96 ? 0.840 14.406 -2.306 1.00 84.06 96 VAL A C 1
ATOM 695 O O . VAL A 1 96 ? -0.335 14.302 -2.616 1.00 84.06 96 VAL A O 1
ATOM 698 N N . ARG A 1 97 ? 1.198 14.905 -1.126 1.00 85.38 97 ARG A N 1
ATOM 699 C CA . ARG A 1 97 ? 0.202 15.515 -0.243 1.00 85.38 97 ARG A CA 1
ATOM 700 C C . ARG A 1 97 ? -0.046 16.956 -0.698 1.00 85.38 97 ARG A C 1
ATOM 702 O O . ARG A 1 97 ? 0.928 17.721 -0.720 1.00 85.38 97 ARG A O 1
ATOM 709 N N . PRO A 1 98 ? -1.293 17.353 -0.995 1.00 77.31 98 PRO A N 1
ATOM 710 C CA . PRO A 1 98 ? -1.596 18.731 -1.347 1.00 77.31 98 PRO A CA 1
ATOM 711 C C . PRO A 1 98 ? -1.119 19.677 -0.236 1.00 77.31 98 PRO A C 1
ATOM 713 O O . PRO A 1 98 ? -1.355 19.452 0.952 1.00 77.31 98 PRO A O 1
ATOM 716 N N . GLY A 1 99 ? -0.369 20.715 -0.615 1.00 70.25 99 GLY A N 1
ATOM 717 C CA . GLY A 1 99 ? 0.074 21.780 0.293 1.00 70.25 99 GLY A CA 1
ATOM 718 C C . GLY A 1 99 ? 1.356 21.534 1.104 1.00 70.25 99 GLY A C 1
ATOM 719 O O . GLY A 1 99 ? 1.785 22.446 1.807 1.00 70.25 99 GLY A O 1
ATOM 720 N N . ARG A 1 100 ? 2.029 20.375 1.003 1.00 54.44 100 ARG A N 1
ATOM 721 C CA . ARG A 1 100 ? 3.374 20.189 1.593 1.00 54.44 100 ARG A CA 1
ATOM 722 C C . ARG A 1 100 ? 4.450 20.283 0.508 1.00 54.44 100 ARG A C 1
ATOM 724 O O . ARG A 1 100 ? 4.930 19.276 -0.001 1.00 54.44 100 ARG A O 1
ATOM 731 N N . GLY A 1 101 ? 4.820 21.516 0.159 1.00 50.91 101 GLY A N 1
ATOM 732 C CA . GLY A 1 101 ? 6.096 21.784 -0.509 1.00 50.91 101 GLY A CA 1
ATOM 733 C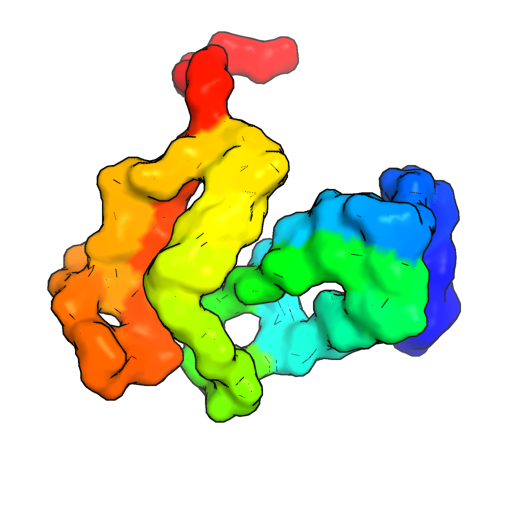 C . GLY A 1 101 ? 7.284 21.386 0.387 1.00 50.91 101 GLY A C 1
ATOM 734 O O . GLY A 1 101 ? 7.096 21.137 1.584 1.00 50.91 101 GLY A O 1
ATOM 735 N N . PRO A 1 102 ? 8.511 21.304 -0.157 1.00 46.53 102 PRO A N 1
ATOM 736 C CA . PRO A 1 102 ? 9.693 20.956 0.621 1.00 46.53 102 PRO A CA 1
ATOM 737 C C . PRO A 1 102 ? 9.981 22.070 1.636 1.00 46.53 102 PRO A C 1
ATOM 739 O O . PRO A 1 102 ? 10.557 23.098 1.297 1.00 46.53 102 PRO A O 1
ATOM 742 N N . GLY A 1 103 ? 9.558 21.873 2.884 1.00 49.75 103 GLY A N 1
ATOM 743 C CA . GLY A 1 103 ? 9.872 22.771 3.992 1.00 49.75 103 GLY A CA 1
ATOM 744 C C . GLY A 1 103 ? 8.665 23.176 4.825 1.00 49.75 103 GLY A C 1
ATOM 745 O O . GLY A 1 103 ? 8.165 24.282 4.690 1.00 49.75 103 GLY A O 1
ATOM 746 N N . THR A 1 104 ? 8.269 22.323 5.764 1.00 40.75 104 THR A N 1
ATOM 747 C CA . THR A 1 104 ? 7.765 22.768 7.070 1.00 40.75 104 THR A CA 1
ATOM 748 C C . THR A 1 104 ? 8.260 21.768 8.110 1.00 40.75 104 THR A C 1
ATOM 750 O O . THR A 1 104 ? 7.939 20.578 8.034 1.00 40.75 104 THR A O 1
ATOM 753 N N . ARG A 1 105 ? 9.156 22.260 8.977 1.00 44.47 105 ARG A N 1
ATOM 754 C CA . ARG A 1 105 ? 9.693 21.562 10.153 1.00 44.47 105 ARG A CA 1
ATOM 755 C C . ARG A 1 105 ? 8.591 21.274 11.162 1.00 44.47 105 ARG A C 1
ATOM 757 O O . ARG A 1 105 ? 7.621 22.063 11.191 1.00 44.47 105 ARG A O 1
#

Radius of gyration: 14.94 Å; chains: 1; bounding box: 25×36×40 Å

pLDDT: mean 82.57, std 11.29, range [40.75, 95.5]

Secondary structure (DSSP, 8-state):
-HHHHHHHHHHHT--TT-EEEEET-TTTHHHHHHHTTT-EEEEE-S-TTTTTT----HHHHHHHHHHTT-EEEEEESSTT-PPP-TTSS--EEEEE-TT--S---

Foldseek 3Di:
DLVVLVVCCVVVVDAAPAEEEAEQCFLVPSVVSSVVRNYHYDYDHQDLVSCVPPDDDPVNVQVSCVVVQKHFDDKAQHPVRHHDDPPRSGIDTDIGHPPDDPDDD

Sequence (105 aa):
MDASVDWLRSVLGLGPGSRVLDLGCGPGLYAVRLARRGVRVLGVDASARSLAHARLTVDEVRAEVESVGFDVVEVTGDVAGAPFDPGAPTFAVRAVRPGRGPGTR